Protein AF-A0A3A9ZZA0-F1 (afdb_monomer_lite)

pLDDT: mean 75.26, std 21.59, range [31.53, 96.25]

Secondary structure (DSSP, 8-state):
-HHHHHHHHS-PPP--------TT--TT-PPPPPSS-----HHHHHHHHHHHHHHHHHHHHHHTPPPPP--SSHHHHHHHHHHHHHHHHHHHHHH-TTHHHHHHHHHHHHHHHHHHHH-PPPPPPEEEE-TTS-EEEE-TT--EEE-TTT--EEEHHHHHHSPBPPSS----

Structure (mmCIF, N/CA/C/O backbone):
data_AF-A0A3A9ZZA0-F1
#
_entry.id   AF-A0A3A9ZZA0-F1
#
loop_
_atom_site.group_PDB
_atom_site.id
_atom_site.type_symbol
_atom_site.label_atom_id
_atom_site.label_alt_id
_atom_site.label_comp_id
_atom_site.label_asym_id
_atom_site.label_entity_id
_atom_site.label_seq_id
_atom_site.pdbx_PDB_ins_code
_atom_site.Cartn_x
_atom_site.Cartn_y
_atom_site.Cartn_z
_atom_site.occupancy
_atom_site.B_iso_or_equiv
_atom_site.auth_seq_id
_atom_site.auth_comp_id
_atom_site.auth_asym_id
_atom_site.auth_atom_id
_atom_site.pdbx_PDB_model_num
ATOM 1 N N . ARG A 1 1 ? 13.883 36.584 5.770 1.00 49.59 1 ARG A N 1
ATOM 2 C CA . ARG A 1 1 ? 14.707 37.082 6.905 1.00 49.59 1 ARG A CA 1
ATOM 3 C C . ARG A 1 1 ? 14.112 36.739 8.277 1.00 49.59 1 ARG A C 1
ATOM 5 O O . ARG A 1 1 ? 14.892 36.443 9.162 1.00 49.59 1 ARG A O 1
ATOM 12 N N . LEU A 1 2 ? 12.782 36.680 8.424 1.00 44.81 2 LEU A N 1
ATOM 13 C CA . LEU A 1 2 ? 12.081 36.343 9.678 1.00 44.81 2 LEU A CA 1
ATOM 14 C C . LEU A 1 2 ? 12.243 34.870 10.126 1.00 44.81 2 LEU A C 1
ATOM 16 O O . LEU A 1 2 ? 12.405 34.597 11.306 1.00 44.81 2 LEU A O 1
ATOM 20 N N . TYR A 1 3 ? 12.309 33.928 9.177 1.00 43.41 3 TYR A N 1
ATOM 21 C CA . TYR A 1 3 ? 12.485 32.497 9.478 1.00 43.41 3 TYR A CA 1
ATOM 22 C C . TYR A 1 3 ? 13.845 32.131 10.098 1.00 43.41 3 TYR A C 1
ATOM 24 O O . TYR A 1 3 ? 13.916 31.197 10.882 1.00 43.41 3 TYR A O 1
ATOM 32 N N . ARG A 1 4 ? 14.906 32.898 9.810 1.00 44.16 4 ARG A N 1
ATOM 33 C CA . ARG A 1 4 ? 16.262 32.626 10.323 1.00 44.16 4 ARG A CA 1
ATOM 34 C C . ARG A 1 4 ? 16.431 33.021 11.794 1.00 44.16 4 ARG A C 1
ATOM 36 O O . ARG A 1 4 ? 17.231 32.432 12.495 1.00 44.16 4 ARG A O 1
ATOM 43 N N . GLN A 1 5 ? 15.659 34.005 12.262 1.00 44.06 5 GLN A N 1
ATOM 44 C CA . GLN A 1 5 ? 15.693 34.448 13.662 1.00 44.06 5 GLN A CA 1
ATOM 45 C C . GLN A 1 5 ? 14.930 33.496 14.598 1.00 44.06 5 GLN A C 1
ATOM 47 O O . GLN A 1 5 ? 15.232 33.425 15.785 1.00 44.06 5 GLN A O 1
ATOM 52 N N . LEU A 1 6 ? 13.963 32.739 14.070 1.00 45.84 6 LEU A N 1
ATOM 53 C CA . LEU A 1 6 ? 13.230 31.731 14.841 1.00 45.84 6 LEU A CA 1
ATOM 54 C C . LEU A 1 6 ? 14.051 30.454 15.068 1.00 45.84 6 LEU A C 1
ATOM 56 O O . LEU A 1 6 ? 13.869 29.796 16.088 1.00 45.84 6 LEU A O 1
ATOM 60 N N . GLU A 1 7 ? 14.977 30.142 14.161 1.00 49.53 7 GLU A N 1
ATOM 61 C CA . GLU A 1 7 ? 15.884 28.991 14.262 1.00 49.53 7 GLU A CA 1
ATOM 62 C C . GLU A 1 7 ? 16.841 29.115 15.458 1.00 49.53 7 GLU A C 1
ATOM 64 O O . GLU A 1 7 ? 16.973 28.175 16.238 1.00 49.53 7 GLU A O 1
ATOM 69 N N . ASP A 1 8 ? 17.399 30.308 15.683 1.00 46.72 8 ASP A N 1
ATOM 70 C CA . ASP A 1 8 ? 18.298 30.572 16.816 1.00 46.72 8 ASP A CA 1
ATOM 71 C C . ASP A 1 8 ? 17.571 30.582 18.174 1.00 46.72 8 ASP A C 1
ATOM 73 O O . ASP A 1 8 ? 18.189 30.368 19.215 1.00 46.72 8 ASP A O 1
ATOM 77 N N . THR A 1 9 ? 16.250 30.801 18.184 1.00 50.16 9 THR A N 1
ATOM 78 C CA . THR A 1 9 ? 15.460 30.858 19.430 1.00 50.16 9 THR A CA 1
ATOM 79 C C . THR A 1 9 ? 14.931 29.480 19.851 1.00 50.16 9 THR A C 1
ATOM 81 O O . THR A 1 9 ? 14.582 29.277 21.012 1.00 50.16 9 THR A O 1
ATOM 84 N N . LEU A 1 10 ? 14.864 28.521 18.920 1.00 43.41 10 LEU A N 1
ATOM 85 C CA . LEU A 1 10 ? 14.259 27.200 19.128 1.00 43.41 10 LEU A CA 1
ATOM 86 C C . LEU A 1 10 ? 15.272 26.050 19.163 1.00 43.41 10 LEU A C 1
ATOM 88 O O . LEU A 1 10 ? 14.858 24.890 19.181 1.00 43.41 10 LEU A O 1
ATOM 92 N N . ALA A 1 11 ? 16.576 26.337 19.206 1.00 36.94 11 ALA A N 1
ATOM 93 C CA . ALA A 1 11 ? 17.583 25.304 19.407 1.00 36.94 11 ALA A CA 1
ATOM 94 C C . ALA A 1 11 ? 17.345 24.596 20.763 1.00 36.94 11 ALA A C 1
ATOM 96 O O . ALA A 1 11 ? 17.445 25.236 21.815 1.00 36.94 11 ALA A O 1
ATOM 97 N N . PRO A 1 12 ? 17.024 23.288 20.782 1.00 46.03 12 PRO A N 1
ATOM 98 C CA . PRO A 1 12 ? 16.936 22.534 22.023 1.00 46.03 12 PRO A CA 1
ATOM 99 C C . PRO A 1 12 ? 18.325 22.487 22.660 1.00 46.03 12 PRO A C 1
ATOM 101 O O . PRO A 1 12 ? 19.312 22.201 21.980 1.00 46.03 12 PRO A O 1
ATOM 104 N N . ALA A 1 13 ? 18.405 22.758 23.963 1.00 39.91 13 ALA A N 1
ATOM 105 C CA . ALA A 1 13 ? 19.649 22.619 24.708 1.00 39.91 13 ALA A CA 1
ATOM 106 C C . ALA A 1 13 ? 20.238 21.200 24.524 1.00 39.91 13 ALA A C 1
ATOM 108 O O . ALA A 1 13 ? 19.477 20.227 24.456 1.00 39.91 13 ALA A O 1
ATOM 109 N N . PRO A 1 14 ? 21.574 21.062 24.441 1.00 36.38 14 PRO A N 1
ATOM 110 C CA . PRO A 1 14 ? 22.208 19.771 24.243 1.00 36.38 14 PRO A CA 1
ATOM 111 C C . PRO A 1 14 ? 21.870 18.810 25.385 1.00 36.38 14 PRO A C 1
ATOM 113 O O . PRO A 1 14 ? 21.828 19.187 26.556 1.00 36.38 14 PRO A O 1
ATOM 116 N N . ALA A 1 15 ? 21.623 17.558 25.002 1.00 47.66 15 ALA A N 1
ATOM 117 C CA . ALA A 1 15 ? 21.234 16.456 25.864 1.00 47.66 15 ALA A CA 1
ATOM 118 C C . ALA A 1 15 ? 22.162 16.320 27.082 1.00 47.66 15 ALA A C 1
ATOM 120 O O . ALA A 1 15 ? 23.333 15.966 26.961 1.00 47.66 15 ALA A O 1
ATOM 121 N N . GLY A 1 16 ? 21.596 16.570 28.261 1.00 32.81 16 GLY A N 1
ATOM 122 C CA . GLY A 1 16 ? 22.292 16.510 29.537 1.00 32.81 16 GLY A CA 1
ATOM 123 C C . GLY A 1 16 ? 21.353 16.104 30.664 1.00 32.81 16 GLY A C 1
ATOM 124 O O . GLY A 1 16 ? 21.077 16.895 31.554 1.00 32.81 16 GLY A O 1
ATOM 125 N N . GLY A 1 17 ? 20.901 14.849 30.630 1.00 33.56 17 GLY A N 1
ATOM 126 C CA . GLY A 1 17 ? 20.524 14.127 31.839 1.00 33.56 17 GLY A CA 1
ATOM 127 C C . GLY A 1 17 ? 19.042 14.115 32.249 1.00 33.56 17 GLY A C 1
ATOM 128 O O . GLY A 1 17 ? 18.351 15.122 32.247 1.00 33.56 17 GLY A O 1
ATOM 129 N N . TRP A 1 18 ? 18.652 12.904 32.664 1.00 31.53 18 TRP A N 1
ATOM 130 C CA . TRP A 1 18 ? 17.637 12.503 33.649 1.00 31.53 18 TRP A CA 1
ATOM 131 C C . TRP A 1 18 ? 16.178 12.994 33.505 1.00 31.53 18 TRP A C 1
ATOM 133 O O . TRP A 1 18 ? 15.847 14.165 33.622 1.00 31.53 18 TRP A O 1
ATOM 143 N N . TYR A 1 19 ? 15.298 12.001 33.299 1.00 36.88 19 TYR A N 1
ATOM 144 C CA . TYR A 1 19 ? 13.841 11.979 33.486 1.00 36.88 19 TYR A CA 1
ATOM 145 C C . TYR A 1 19 ? 13.175 13.286 33.943 1.00 36.88 19 TYR A C 1
ATOM 147 O O . TYR A 1 19 ? 13.102 13.577 35.135 1.00 36.88 19 TYR A O 1
ATOM 155 N N . VAL A 1 20 ? 12.504 13.963 33.010 1.00 38.06 20 VAL A N 1
ATOM 156 C CA . VAL A 1 20 ? 11.354 14.808 33.352 1.00 38.06 20 VAL A CA 1
ATOM 157 C C . VAL A 1 20 ? 10.097 13.956 33.198 1.00 38.06 20 VAL A C 1
ATOM 159 O O . VAL A 1 20 ? 9.391 14.007 32.191 1.00 38.06 20 VAL A O 1
ATOM 162 N N . SER A 1 21 ? 9.827 13.124 34.203 1.00 37.72 21 SER A N 1
ATOM 163 C CA . SER A 1 21 ? 8.487 12.573 34.398 1.00 37.72 21 SER A CA 1
ATOM 164 C C . SER A 1 21 ? 7.589 13.706 34.882 1.00 37.72 21 SER A C 1
ATOM 166 O O . SER A 1 21 ? 7.597 14.058 36.060 1.00 37.72 21 SER A O 1
ATOM 168 N N . SER A 1 22 ? 6.808 14.292 33.973 1.00 34.44 22 SER A N 1
ATOM 169 C CA . SER A 1 22 ? 5.656 15.101 34.369 1.00 34.44 22 SER A CA 1
ATOM 170 C C . SER A 1 22 ? 4.663 14.185 35.079 1.00 34.44 22 SER A C 1
ATOM 172 O O . SER A 1 22 ? 4.005 13.352 34.456 1.00 34.44 22 SER A O 1
ATOM 174 N N . LEU A 1 23 ? 4.585 14.314 36.402 1.00 41.34 23 LEU A N 1
ATOM 175 C CA . LEU A 1 23 ? 3.753 13.476 37.262 1.00 41.34 23 LEU A CA 1
ATOM 176 C C . LEU A 1 23 ? 2.245 13.670 37.034 1.00 41.34 23 LEU A C 1
ATOM 178 O O . LEU A 1 23 ? 1.475 12.890 37.582 1.00 41.34 23 LEU A O 1
ATOM 182 N N . HIS A 1 24 ? 1.795 14.655 36.246 1.00 38.91 24 HIS A N 1
ATOM 183 C CA . HIS A 1 24 ? 0.366 14.985 36.068 1.00 38.91 24 HIS A CA 1
ATOM 184 C C . HIS A 1 24 ? -0.060 15.172 34.591 1.00 38.91 24 HIS A C 1
ATOM 186 O O . HIS A 1 24 ? -0.998 15.909 34.289 1.00 38.91 24 HIS A O 1
ATOM 192 N N . GLY A 1 25 ? 0.603 14.504 33.641 1.00 35.72 25 GLY A N 1
ATOM 193 C CA . GLY A 1 25 ? 0.199 14.501 32.229 1.00 35.72 25 GLY A CA 1
ATOM 194 C C . GLY A 1 25 ? -0.741 13.341 31.888 1.00 35.72 25 GLY A C 1
ATOM 195 O O . GLY A 1 25 ? -0.409 12.183 32.124 1.00 35.72 25 GLY A O 1
ATOM 196 N N . THR A 1 26 ? -1.898 13.624 31.286 1.00 41.81 26 THR A N 1
ATOM 197 C CA . THR A 1 26 ? -2.754 12.596 30.676 1.00 41.81 26 THR A CA 1
ATOM 198 C C . THR A 1 26 ? -1.953 11.761 29.670 1.00 41.81 26 THR A C 1
ATOM 200 O O . THR A 1 26 ? -1.278 12.295 28.786 1.00 41.81 26 THR A O 1
ATOM 203 N N . THR A 1 27 ? -2.041 10.434 29.778 1.00 43.84 27 THR A N 1
ATOM 204 C CA . THR A 1 27 ? -1.473 9.445 28.847 1.00 43.84 27 THR A CA 1
ATOM 205 C C . THR A 1 27 ? -2.175 9.550 27.487 1.00 43.84 27 THR A C 1
ATOM 207 O O . THR A 1 27 ? -3.042 8.759 27.130 1.00 43.84 27 THR A O 1
ATOM 210 N N . GLY A 1 28 ? -1.862 10.592 26.722 1.00 42.31 28 GLY A N 1
ATOM 211 C CA . GLY A 1 28 ? -2.535 10.870 25.453 1.00 42.31 28 GLY A CA 1
ATOM 212 C C . GLY A 1 28 ? -1.819 11.875 24.564 1.00 42.31 28 GLY A C 1
ATOM 213 O O . GLY A 1 28 ? -1.850 11.720 23.341 1.00 42.31 28 GLY A O 1
ATOM 214 N N . SER A 1 29 ? -1.116 12.840 25.148 1.00 43.00 29 SER A N 1
ATOM 215 C CA . SER A 1 29 ? -0.346 13.812 24.377 1.00 43.00 29 SER A CA 1
ATOM 216 C C . SER A 1 29 ? 1.114 13.390 24.338 1.00 43.00 29 SER A C 1
ATOM 218 O O . SER A 1 29 ? 1.919 13.794 25.171 1.00 43.00 29 SER A O 1
ATOM 220 N N . ARG A 1 30 ? 1.466 12.558 23.347 1.00 50.44 30 ARG A N 1
ATOM 221 C CA . ARG A 1 30 ? 2.853 12.561 22.862 1.00 50.44 30 ARG A CA 1
ATOM 222 C C . ARG A 1 30 ? 3.180 14.007 22.460 1.00 50.44 30 ARG A C 1
ATOM 224 O O . ARG A 1 30 ? 2.305 14.646 21.867 1.00 50.44 30 ARG A O 1
ATOM 231 N N . PRO A 1 31 ? 4.375 14.527 22.783 1.00 45.66 31 PRO A N 1
ATOM 232 C CA . PRO A 1 31 ? 4.778 15.851 22.328 1.00 45.66 31 PRO A CA 1
ATOM 233 C C . PRO A 1 31 ? 4.620 15.933 20.800 1.00 45.66 31 PRO A C 1
ATOM 235 O O . PRO A 1 31 ? 4.775 14.904 20.130 1.00 45.66 31 PRO A O 1
ATOM 238 N N . PRO A 1 32 ? 4.253 17.106 20.248 1.00 46.66 32 PRO A N 1
ATOM 239 C CA . PRO A 1 32 ? 4.101 17.272 18.810 1.00 46.66 32 PRO A CA 1
ATOM 240 C C . PRO A 1 32 ? 5.397 16.818 18.144 1.00 46.66 32 PRO A C 1
ATOM 242 O O . PRO A 1 32 ? 6.468 17.344 18.445 1.00 46.66 32 PRO A O 1
ATOM 245 N N . ALA A 1 33 ? 5.300 15.791 17.296 1.00 49.19 33 ALA A N 1
ATOM 246 C CA . ALA A 1 33 ? 6.412 15.404 16.446 1.00 49.19 33 ALA A CA 1
ATOM 247 C C . ALA A 1 33 ? 6.852 16.665 15.697 1.00 49.19 33 ALA A C 1
ATOM 249 O O . ALA A 1 33 ? 6.005 17.387 15.163 1.00 49.19 33 ALA A O 1
ATOM 250 N N . SER A 1 34 ? 8.145 16.975 15.740 1.00 41.44 34 SER A N 1
ATOM 251 C CA . SER A 1 34 ? 8.698 18.141 15.064 1.00 41.44 34 SER A CA 1
ATOM 252 C C . SER A 1 34 ? 8.216 18.163 13.612 1.00 41.44 34 SER A C 1
ATOM 254 O O . SER A 1 34 ? 8.430 17.211 12.866 1.00 41.44 34 SER A O 1
ATOM 256 N N . LEU A 1 35 ? 7.542 19.251 13.229 1.00 42.94 35 LEU A N 1
ATOM 257 C CA . LEU A 1 35 ? 6.992 19.494 11.889 1.00 42.94 35 LEU A CA 1
ATOM 258 C C . LEU A 1 35 ? 8.074 19.727 10.824 1.00 42.94 35 LEU A C 1
ATOM 260 O O . LEU A 1 35 ? 7.757 19.946 9.655 1.00 42.94 35 LEU A O 1
ATOM 264 N N . THR A 1 36 ? 9.353 19.639 11.191 1.00 40.66 36 THR A N 1
ATOM 265 C CA . THR A 1 36 ? 10.418 19.283 10.258 1.00 40.66 36 THR A CA 1
ATOM 266 C C . THR A 1 36 ? 10.147 17.862 9.796 1.00 40.66 36 THR A C 1
ATOM 268 O O . THR A 1 36 ? 10.626 16.902 10.387 1.00 40.66 36 THR A O 1
ATOM 271 N N . ARG A 1 37 ? 9.281 17.781 8.775 1.00 40.72 37 ARG A N 1
ATOM 272 C CA . ARG A 1 37 ? 9.279 16.796 7.702 1.00 40.72 37 ARG A CA 1
ATOM 273 C C . ARG A 1 37 ? 9.751 15.459 8.230 1.00 40.72 37 ARG A C 1
ATOM 275 O O . ARG A 1 37 ? 10.950 15.233 8.202 1.00 40.72 37 ARG A O 1
ATOM 282 N N . ALA A 1 38 ? 8.817 14.646 8.734 1.00 42.47 38 ALA A N 1
ATOM 283 C CA . ALA A 1 38 ? 9.068 13.253 9.056 1.00 42.47 38 ALA A CA 1
ATOM 284 C C . ALA A 1 38 ? 10.048 12.715 8.016 1.00 42.47 38 ALA A C 1
ATOM 286 O O . ALA A 1 38 ? 9.683 12.519 6.851 1.00 42.47 38 ALA A O 1
ATOM 287 N N . ASP A 1 39 ? 11.313 12.604 8.417 1.00 44.03 39 ASP A N 1
ATOM 288 C CA . ASP A 1 39 ? 12.287 11.870 7.660 1.00 44.03 39 ASP A CA 1
ATOM 289 C C . ASP A 1 39 ? 11.685 10.482 7.689 1.00 44.03 39 ASP A C 1
ATOM 291 O O . ASP A 1 39 ? 11.728 9.774 8.697 1.00 44.03 39 ASP A O 1
ATOM 295 N N . LEU A 1 40 ? 10.993 10.133 6.601 1.00 50.62 40 LEU A N 1
ATOM 296 C CA . LEU A 1 40 ? 10.903 8.758 6.177 1.00 50.62 40 LEU A CA 1
ATOM 297 C C . LEU A 1 40 ? 12.365 8.337 6.227 1.00 50.62 40 LEU A C 1
ATOM 299 O O . LEU A 1 40 ? 13.148 8.778 5.382 1.00 50.62 40 LEU A O 1
ATOM 303 N N . THR A 1 41 ? 12.748 7.651 7.302 1.00 55.53 41 THR A N 1
ATOM 304 C CA . THR A 1 41 ? 14.121 7.215 7.515 1.00 55.53 41 THR A CA 1
ATOM 305 C C . THR A 1 41 ? 14.572 6.556 6.220 1.00 55.53 41 THR A C 1
ATOM 307 O O . THR A 1 41 ? 13.755 5.914 5.554 1.00 55.53 41 THR A O 1
ATOM 310 N N . ASP A 1 42 ? 15.830 6.717 5.817 1.00 61.88 42 ASP A N 1
ATOM 311 C CA . ASP A 1 42 ? 16.316 6.173 4.538 1.00 61.88 42 ASP A CA 1
ATOM 312 C C . ASP A 1 42 ? 15.949 4.687 4.351 1.00 61.88 42 ASP A C 1
ATOM 314 O O . ASP A 1 42 ? 15.675 4.234 3.239 1.00 61.88 42 ASP A O 1
ATOM 318 N N . GLY A 1 43 ? 15.812 3.937 5.452 1.00 62.41 43 GLY A N 1
ATOM 319 C CA . GLY A 1 43 ? 15.279 2.571 5.470 1.00 62.41 43 GLY A CA 1
ATOM 320 C C . GLY A 1 43 ? 13.821 2.425 5.000 1.00 62.41 43 GLY A C 1
ATOM 321 O O . GLY A 1 43 ? 13.501 1.496 4.262 1.00 62.41 43 GLY A O 1
ATOM 322 N N . LEU A 1 44 ? 12.919 3.335 5.375 1.00 66.25 44 LEU A N 1
ATOM 323 C CA . LEU A 1 44 ? 11.525 3.308 4.924 1.00 66.25 44 LEU A CA 1
ATOM 324 C C . LEU A 1 44 ? 11.408 3.713 3.447 1.00 66.25 44 LEU A C 1
ATOM 326 O O . LEU A 1 44 ? 10.646 3.088 2.710 1.00 66.25 44 LEU A O 1
ATOM 330 N N . ARG A 1 45 ? 12.184 4.708 2.986 1.00 70.81 45 ARG A N 1
ATOM 331 C CA . ARG A 1 45 ? 12.204 5.107 1.562 1.00 70.81 45 ARG A CA 1
ATOM 332 C C . ARG A 1 45 ? 12.774 4.009 0.673 1.00 70.81 45 ARG A C 1
ATOM 334 O O . ARG A 1 45 ? 12.144 3.638 -0.316 1.00 70.81 45 ARG A O 1
ATOM 341 N N . SER A 1 46 ? 13.920 3.446 1.052 1.00 72.75 46 SER A N 1
ATOM 342 C CA . SER A 1 46 ? 14.536 2.331 0.324 1.00 72.75 46 SER A CA 1
ATOM 343 C C . SER A 1 46 ? 13.626 1.100 0.293 1.00 72.75 46 SER A C 1
ATOM 345 O O . SER A 1 46 ? 13.491 0.476 -0.759 1.00 72.75 46 SER A O 1
ATOM 347 N N . GLY A 1 47 ? 12.911 0.808 1.385 1.00 84.44 47 GLY A N 1
ATOM 348 C CA . GLY A 1 47 ? 11.912 -0.261 1.441 1.00 84.44 47 GLY A CA 1
ATOM 349 C C . GLY A 1 47 ? 10.717 -0.045 0.503 1.00 84.44 47 GLY A C 1
ATOM 350 O O . GLY A 1 47 ? 10.306 -0.978 -0.189 1.00 84.44 47 GLY A O 1
ATOM 351 N N . VAL A 1 48 ? 10.180 1.179 0.428 1.00 87.19 48 VAL A N 1
ATOM 352 C CA . VAL A 1 48 ? 9.075 1.521 -0.490 1.00 87.19 48 VAL A CA 1
ATOM 353 C C . VAL A 1 48 ? 9.514 1.368 -1.942 1.00 87.19 48 VAL A C 1
ATOM 355 O O . VAL A 1 48 ? 8.836 0.692 -2.717 1.00 87.19 48 VAL A O 1
ATOM 358 N N . THR A 1 49 ? 10.660 1.944 -2.310 1.00 89.88 49 THR A N 1
ATOM 359 C CA . THR A 1 49 ? 11.191 1.843 -3.674 1.00 89.88 49 THR A CA 1
ATOM 360 C C . THR A 1 49 ? 11.461 0.390 -4.051 1.00 89.88 49 THR A C 1
ATOM 362 O O . THR A 1 49 ? 11.052 -0.036 -5.129 1.00 89.88 49 THR A O 1
ATOM 365 N N . ALA A 1 50 ? 12.079 -0.399 -3.167 1.00 90.31 50 ALA A N 1
ATOM 366 C CA . ALA A 1 50 ? 12.357 -1.813 -3.419 1.00 90.31 50 ALA A CA 1
ATOM 367 C C . ALA A 1 50 ? 11.077 -2.627 -3.656 1.00 90.31 50 ALA A C 1
ATOM 369 O O . ALA A 1 50 ? 11.009 -3.416 -4.598 1.00 90.31 50 ALA A O 1
ATOM 370 N N . ALA A 1 51 ? 10.038 -2.406 -2.851 1.00 91.81 51 ALA A N 1
ATOM 371 C CA . ALA A 1 51 ? 8.776 -3.115 -3.009 1.00 91.81 51 ALA A CA 1
ATOM 372 C C . ALA A 1 51 ? 8.035 -2.724 -4.302 1.00 91.81 51 ALA A C 1
ATOM 374 O O . ALA A 1 51 ? 7.491 -3.596 -4.981 1.00 91.81 51 ALA A O 1
ATOM 375 N N . LEU A 1 52 ? 8.062 -1.444 -4.692 1.00 93.19 52 LEU A N 1
ATOM 376 C CA . LEU A 1 52 ? 7.504 -0.997 -5.974 1.00 93.19 52 LEU A CA 1
ATOM 377 C C . LEU A 1 52 ? 8.280 -1.569 -7.167 1.00 93.19 52 LEU A C 1
ATOM 379 O O . LEU A 1 52 ? 7.661 -2.033 -8.119 1.00 93.19 52 LEU A O 1
ATOM 383 N N . VAL A 1 53 ? 9.617 -1.590 -7.105 1.00 94.19 53 VAL A N 1
ATOM 384 C CA . VAL A 1 53 ? 10.473 -2.234 -8.119 1.00 94.19 53 VAL A CA 1
ATOM 385 C C . VAL A 1 53 ? 10.109 -3.711 -8.256 1.00 94.19 53 VAL A C 1
ATOM 387 O O . VAL A 1 53 ? 9.975 -4.194 -9.375 1.00 94.19 53 VAL A O 1
ATOM 390 N N . SER A 1 54 ? 9.921 -4.412 -7.134 1.00 94.81 54 SER A N 1
ATOM 391 C CA . SER A 1 54 ? 9.527 -5.823 -7.133 1.00 94.81 54 SER A CA 1
ATOM 392 C C . SER A 1 54 ? 8.192 -6.037 -7.842 1.00 94.81 54 SER A C 1
ATOM 394 O O . SER A 1 54 ? 8.107 -6.920 -8.684 1.00 94.81 54 SER A O 1
ATOM 396 N N . CYS A 1 55 ? 7.177 -5.213 -7.554 1.00 94.88 55 CYS A N 1
ATOM 397 C CA . CYS A 1 55 ? 5.870 -5.316 -8.214 1.00 94.88 55 CYS A CA 1
ATOM 398 C C . CYS A 1 55 ? 5.963 -5.021 -9.718 1.00 94.88 55 CYS A C 1
ATOM 400 O O . CYS A 1 55 ? 5.346 -5.704 -10.523 1.00 94.88 55 CYS A O 1
ATOM 402 N N . VAL A 1 56 ? 6.740 -4.003 -10.107 1.00 95.88 56 VAL A N 1
ATOM 403 C CA . VAL A 1 56 ? 6.931 -3.652 -11.522 1.00 95.88 56 VAL A CA 1
ATOM 404 C C . VAL A 1 56 ? 7.633 -4.770 -12.281 1.00 95.88 56 VAL A C 1
ATOM 406 O O . VAL A 1 56 ? 7.247 -5.052 -13.409 1.00 95.88 56 VAL A O 1
ATOM 409 N N . ARG A 1 57 ? 8.647 -5.401 -11.680 1.00 95.44 57 ARG A N 1
ATOM 410 C CA . ARG A 1 57 ? 9.340 -6.538 -12.295 1.00 95.44 57 ARG A CA 1
ATOM 411 C C . ARG A 1 57 ? 8.412 -7.724 -12.475 1.00 95.44 57 ARG A C 1
ATOM 413 O O . ARG A 1 57 ? 8.270 -8.183 -13.593 1.00 95.44 57 ARG A O 1
ATOM 420 N N . ASP A 1 58 ? 7.712 -8.109 -11.415 1.00 95.44 58 ASP A N 1
ATOM 421 C CA . ASP A 1 58 ? 6.739 -9.204 -11.425 1.00 95.44 58 ASP A CA 1
ATOM 422 C C . ASP A 1 58 ? 5.700 -9.040 -12.550 1.00 95.44 58 ASP A C 1
ATOM 424 O O . ASP A 1 58 ? 5.564 -9.895 -13.423 1.00 95.44 58 ASP A O 1
ATOM 428 N N . TRP A 1 59 ? 5.059 -7.870 -12.626 1.00 95.56 59 TRP A N 1
ATOM 429 C CA . TRP A 1 59 ? 4.056 -7.589 -13.657 1.00 95.56 59 TRP A CA 1
ATOM 430 C C . TRP A 1 59 ? 4.645 -7.527 -15.066 1.00 95.56 59 TRP A C 1
ATOM 432 O O . TRP A 1 59 ? 3.994 -7.920 -16.033 1.00 95.56 59 TRP A O 1
ATOM 442 N N . ALA A 1 60 ? 5.855 -6.991 -15.205 1.00 95.25 60 ALA A N 1
ATOM 443 C CA . ALA A 1 60 ? 6.520 -6.891 -16.493 1.00 95.25 60 ALA A CA 1
ATOM 444 C C . ALA A 1 60 ? 6.964 -8.263 -17.010 1.00 95.25 60 ALA A C 1
ATOM 446 O O . ALA A 1 60 ? 6.701 -8.575 -18.169 1.00 95.25 60 ALA A O 1
ATOM 447 N N . ASP A 1 61 ? 7.540 -9.094 -16.145 1.00 94.62 61 ASP A N 1
ATOM 448 C CA . ASP A 1 61 ? 7.998 -10.443 -16.472 1.00 94.62 61 ASP A CA 1
ATOM 449 C C . ASP A 1 61 ? 6.806 -11.341 -16.836 1.00 94.62 61 ASP A C 1
ATOM 451 O O . ASP A 1 61 ? 6.832 -12.025 -17.859 1.00 94.62 61 ASP A O 1
ATOM 455 N N . ALA A 1 62 ? 5.714 -11.272 -16.067 1.00 94.44 62 ALA A N 1
ATOM 456 C CA . ALA A 1 62 ? 4.490 -12.023 -16.344 1.00 94.44 62 ALA A CA 1
ATOM 457 C C . ALA A 1 62 ? 3.770 -11.565 -17.629 1.00 94.44 62 ALA A C 1
ATOM 459 O O . ALA A 1 62 ? 3.145 -12.373 -18.313 1.00 94.44 62 ALA A O 1
ATOM 460 N N . GLY A 1 63 ? 3.837 -10.272 -17.963 1.00 92.12 63 GLY A N 1
ATOM 461 C CA . GLY A 1 63 ? 3.177 -9.693 -19.140 1.00 92.12 63 GLY A CA 1
ATOM 462 C C . GLY A 1 63 ? 4.041 -9.586 -20.392 1.00 92.12 63 GLY A C 1
ATOM 463 O O . GLY A 1 63 ? 3.543 -9.143 -21.429 1.00 92.12 63 GLY A O 1
ATOM 464 N N . GLY A 1 64 ? 5.329 -9.933 -20.309 1.00 92.94 64 GLY A N 1
ATOM 465 C CA . GLY A 1 64 ? 6.305 -9.656 -21.367 1.00 92.94 64 GLY A CA 1
ATOM 466 C C . GLY A 1 64 ? 6.420 -8.160 -21.686 1.00 92.94 64 GLY A C 1
ATOM 467 O O . GLY A 1 64 ? 6.610 -7.778 -22.841 1.00 92.94 64 GLY A O 1
ATOM 468 N N . HIS A 1 65 ? 6.220 -7.296 -20.691 1.00 91.56 65 HIS A N 1
ATOM 469 C CA . HIS A 1 65 ? 6.300 -5.849 -20.848 1.00 91.56 65 HIS A CA 1
ATOM 470 C C . HIS A 1 65 ? 7.703 -5.337 -20.545 1.00 91.56 65 HIS A C 1
ATOM 472 O O . HIS A 1 65 ? 8.400 -5.848 -19.677 1.00 91.56 65 HIS A O 1
ATOM 478 N N . GLU A 1 66 ? 8.087 -4.253 -21.209 1.00 92.25 66 GLU A N 1
ATOM 479 C CA . GLU A 1 66 ? 9.315 -3.547 -20.868 1.00 92.25 66 GLU A CA 1
ATOM 480 C C . GLU A 1 66 ? 9.162 -2.789 -19.538 1.00 92.25 66 GLU A C 1
ATOM 482 O O . GLU A 1 66 ? 8.119 -2.178 -19.248 1.00 92.25 66 GLU A O 1
ATOM 487 N N . HIS A 1 67 ? 10.211 -2.834 -18.716 1.00 89.62 67 HIS A N 1
ATOM 488 C CA . HIS A 1 67 ? 10.283 -2.050 -17.489 1.00 89.62 67 HIS A CA 1
ATOM 489 C C . HIS A 1 67 ? 10.422 -0.554 -17.813 1.00 89.62 67 HIS A C 1
ATOM 491 O O . HIS A 1 67 ? 11.034 -0.196 -18.816 1.00 89.62 67 HIS A O 1
ATOM 497 N N . PRO A 1 68 ? 9.906 0.345 -16.959 1.00 90.88 68 PRO A N 1
ATOM 498 C CA . PRO A 1 68 ? 10.197 1.761 -17.109 1.00 90.88 68 PRO A CA 1
ATOM 499 C C . PRO A 1 68 ? 11.680 2.035 -16.837 1.00 90.88 68 PRO A C 1
ATOM 501 O O . PRO A 1 68 ? 12.309 1.354 -16.022 1.00 90.88 68 PRO A O 1
ATOM 504 N N . ASP A 1 69 ? 12.201 3.102 -17.436 1.00 90.38 69 ASP A N 1
ATOM 505 C CA . ASP A 1 69 ? 13.492 3.650 -17.033 1.00 90.38 69 ASP A CA 1
ATOM 506 C C . ASP A 1 69 ? 13.475 4.015 -15.544 1.00 90.38 69 ASP A C 1
ATOM 508 O O . ASP A 1 69 ? 12.503 4.575 -15.024 1.00 90.38 69 ASP A O 1
ATOM 512 N N . TRP A 1 70 ? 14.565 3.699 -14.844 1.00 86.56 70 TRP A N 1
ATOM 513 C CA . TRP A 1 70 ? 14.713 3.945 -13.411 1.00 86.56 70 TRP A CA 1
ATOM 514 C C . TRP A 1 70 ? 15.464 5.267 -13.198 1.00 86.56 70 TRP A C 1
ATOM 516 O O . TRP A 1 70 ? 16.696 5.268 -13.227 1.00 86.56 70 TRP A O 1
ATOM 526 N N . PRO A 1 71 ? 14.777 6.406 -12.986 1.00 87.19 71 PRO A N 1
ATOM 527 C CA . PRO A 1 71 ? 15.468 7.665 -12.738 1.00 87.19 71 PRO A CA 1
ATOM 528 C C . PRO A 1 71 ? 16.261 7.595 -11.424 1.00 87.19 71 PRO A C 1
ATOM 530 O O . PRO A 1 71 ? 15.876 6.897 -10.484 1.00 87.19 71 PRO A O 1
ATOM 533 N N . ALA A 1 72 ? 17.367 8.342 -11.358 1.00 82.88 72 ALA A N 1
ATOM 534 C CA . ALA A 1 72 ? 18.281 8.326 -10.214 1.00 82.88 72 ALA A CA 1
ATOM 535 C C . ALA A 1 72 ? 17.712 9.004 -8.952 1.00 82.88 72 ALA A C 1
ATOM 537 O O . ALA A 1 72 ? 18.130 8.676 -7.848 1.00 82.88 72 ALA A O 1
ATOM 538 N N . GLY A 1 73 ? 16.772 9.945 -9.099 1.00 84.19 73 GLY A N 1
ATOM 539 C CA . GLY A 1 73 ? 16.140 10.619 -7.963 1.00 84.19 73 GLY A CA 1
ATOM 540 C C . GLY A 1 73 ? 15.020 9.783 -7.347 1.00 84.19 73 GLY A C 1
ATOM 541 O O . GLY A 1 73 ? 14.104 9.381 -8.062 1.00 84.19 73 GLY A O 1
ATOM 542 N N . ASP A 1 74 ? 15.045 9.579 -6.028 1.00 82.75 74 ASP A N 1
ATOM 543 C CA . ASP A 1 74 ? 14.082 8.723 -5.314 1.00 82.75 74 ASP A CA 1
ATOM 544 C C . ASP A 1 74 ? 12.621 9.136 -5.527 1.00 82.75 74 ASP A C 1
ATOM 546 O O . ASP A 1 74 ? 11.783 8.303 -5.877 1.00 82.75 74 ASP A O 1
ATOM 550 N N . ASP A 1 75 ? 12.309 10.428 -5.403 1.00 84.06 75 ASP A N 1
ATOM 551 C CA . ASP A 1 75 ? 10.945 10.937 -5.599 1.00 84.06 75 ASP A CA 1
ATOM 552 C C . ASP A 1 75 ? 10.461 10.719 -7.043 1.00 84.06 75 ASP A C 1
ATOM 554 O O . ASP A 1 75 ? 9.322 10.301 -7.297 1.00 84.06 75 ASP A O 1
ATOM 558 N N . GLN A 1 76 ? 11.349 10.960 -8.011 1.00 85.88 76 GLN A N 1
ATOM 559 C CA . GLN A 1 76 ? 11.065 10.754 -9.429 1.00 85.88 76 GLN A CA 1
ATOM 560 C C . GLN A 1 76 ? 10.901 9.265 -9.744 1.00 85.88 76 GLN A C 1
ATOM 562 O O . GLN A 1 76 ? 10.038 8.889 -10.542 1.00 85.88 76 GLN A O 1
ATOM 567 N N . ARG A 1 77 ? 11.682 8.408 -9.082 1.00 90.69 77 ARG A N 1
ATOM 568 C CA . ARG A 1 77 ? 11.626 6.955 -9.215 1.00 90.69 77 ARG A CA 1
ATOM 569 C C . ARG A 1 77 ? 10.310 6.417 -8.691 1.00 90.69 77 ARG A C 1
ATOM 571 O O . ARG A 1 77 ? 9.594 5.774 -9.449 1.00 90.69 77 ARG A O 1
ATOM 578 N N . VAL A 1 78 ? 9.928 6.754 -7.461 1.00 90.00 78 VAL A N 1
ATOM 579 C CA . VAL A 1 78 ? 8.631 6.357 -6.887 1.00 90.00 78 VAL A CA 1
ATOM 580 C C . VAL A 1 78 ? 7.477 6.818 -7.780 1.00 90.00 78 VAL A C 1
ATOM 582 O O . VAL A 1 78 ? 6.597 6.025 -8.109 1.00 90.00 78 VAL A O 1
ATOM 585 N N . THR A 1 79 ? 7.507 8.070 -8.246 1.00 91.44 79 THR A N 1
ATOM 586 C CA . THR A 1 79 ? 6.471 8.614 -9.139 1.00 91.44 79 THR A CA 1
ATOM 587 C C . THR A 1 79 ? 6.367 7.831 -10.450 1.00 91.44 79 THR A C 1
ATOM 589 O O . THR A 1 79 ? 5.262 7.509 -10.894 1.00 91.44 79 THR A O 1
ATOM 592 N N . THR A 1 80 ? 7.506 7.499 -11.060 1.00 94.19 80 THR A N 1
ATOM 593 C CA . THR A 1 80 ? 7.574 6.741 -12.319 1.00 94.19 80 THR A CA 1
ATOM 594 C C . THR A 1 80 ? 7.001 5.336 -12.148 1.00 94.19 80 THR A C 1
ATOM 596 O O . THR A 1 80 ? 6.182 4.904 -12.958 1.00 94.19 80 THR A O 1
ATOM 599 N N . LEU A 1 81 ? 7.335 4.658 -11.047 1.00 93.81 81 LEU A N 1
ATOM 600 C CA . LEU A 1 81 ? 6.840 3.312 -10.753 1.00 93.81 81 LEU A CA 1
ATOM 601 C C . LEU A 1 81 ? 5.350 3.281 -10.466 1.00 93.81 81 LEU A C 1
ATOM 603 O O . LEU A 1 81 ? 4.631 2.470 -11.045 1.00 93.81 81 LEU A O 1
ATOM 607 N N . CYS A 1 82 ? 4.861 4.205 -9.643 1.00 94.25 82 CYS A N 1
ATOM 608 C CA . CYS A 1 82 ? 3.433 4.334 -9.382 1.00 94.25 82 CYS A CA 1
ATOM 609 C C . CYS A 1 82 ? 2.645 4.606 -10.670 1.00 94.25 82 CYS A C 1
ATOM 611 O O . CYS A 1 82 ? 1.565 4.048 -10.860 1.00 94.25 82 CYS A O 1
ATOM 613 N N . ARG A 1 83 ? 3.177 5.441 -11.574 1.00 95.50 83 ARG A N 1
ATOM 614 C CA . ARG A 1 83 ? 2.540 5.725 -12.866 1.00 95.50 83 ARG A CA 1
ATOM 615 C C . ARG A 1 83 ? 2.497 4.487 -13.759 1.00 95.50 83 ARG A C 1
ATOM 617 O O . ARG A 1 83 ? 1.439 4.197 -14.310 1.00 95.50 83 ARG A O 1
ATOM 624 N N . TRP A 1 84 ? 3.606 3.758 -13.866 1.00 96.00 84 TRP A N 1
ATOM 625 C CA . TRP A 1 84 ? 3.677 2.530 -14.658 1.00 96.00 84 TRP A CA 1
ATOM 626 C C . TRP A 1 84 ? 2.698 1.470 -14.135 1.00 96.00 84 TRP A C 1
ATOM 628 O O . TRP A 1 84 ? 1.881 0.965 -14.903 1.00 96.00 84 TRP A O 1
ATOM 638 N N . LEU A 1 85 ? 2.689 1.217 -12.818 1.00 95.12 85 LEU A N 1
ATOM 639 C CA . LEU A 1 85 ? 1.753 0.278 -12.182 1.00 95.12 85 LEU A CA 1
ATOM 640 C C . LEU A 1 85 ? 0.303 0.699 -12.429 1.00 95.12 85 LEU A C 1
ATOM 642 O O . LEU A 1 85 ? -0.528 -0.108 -12.830 1.00 95.12 85 LEU A O 1
ATOM 646 N N . ARG A 1 86 ? -0.014 1.987 -12.268 1.00 95.75 86 ARG A N 1
ATOM 647 C CA . ARG A 1 86 ? -1.365 2.496 -12.522 1.00 95.75 86 ARG A CA 1
ATOM 648 C C . ARG A 1 86 ? -1.817 2.261 -13.966 1.00 95.75 86 ARG A C 1
ATOM 650 O O . ARG A 1 86 ? -2.974 1.916 -14.174 1.00 95.75 86 ARG A O 1
ATOM 657 N N . TRP A 1 87 ? -0.944 2.455 -14.952 1.00 96.25 87 TRP A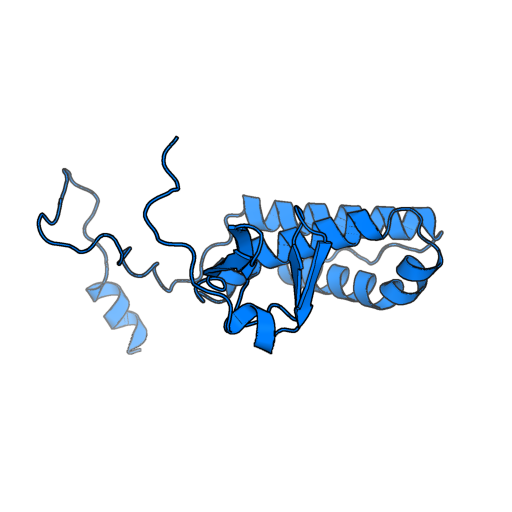 N 1
ATOM 658 C CA . TRP A 1 87 ? -1.281 2.236 -16.364 1.00 96.25 87 TRP A CA 1
ATOM 659 C C . TRP A 1 87 ? -1.445 0.762 -16.734 1.00 96.25 87 TRP A C 1
ATOM 661 O O . TRP A 1 87 ? -2.186 0.456 -17.663 1.00 96.25 87 TRP A O 1
ATOM 671 N N . ARG A 1 88 ? -0.792 -0.148 -16.009 1.00 95.25 88 ARG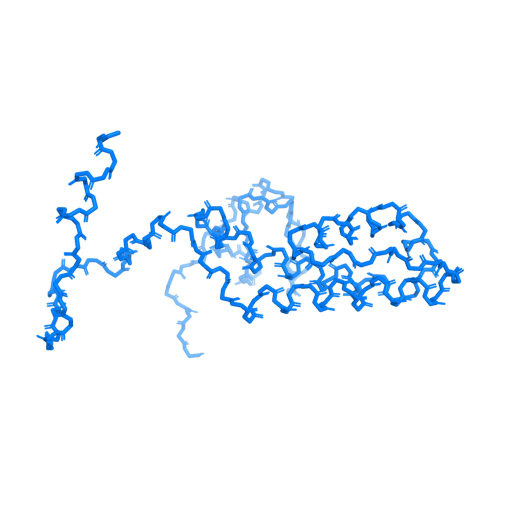 A N 1
ATOM 672 C CA . ARG A 1 88 ? -0.898 -1.600 -16.222 1.00 95.25 88 ARG A CA 1
ATOM 673 C C . ARG A 1 88 ? -1.934 -2.282 -15.333 1.00 95.25 88 ARG A C 1
ATOM 675 O O . ARG A 1 88 ? -2.126 -3.484 -15.459 1.00 95.25 88 ARG A O 1
ATOM 682 N N . LEU A 1 89 ? -2.622 -1.529 -14.475 1.00 95.12 89 LEU A N 1
ATOM 683 C CA . LEU A 1 89 ? -3.550 -2.081 -13.491 1.00 95.12 89 LEU A CA 1
ATOM 684 C C . LEU A 1 89 ? -4.696 -2.877 -14.129 1.00 95.12 89 LEU A C 1
ATOM 686 O O . LEU A 1 89 ? -5.040 -3.937 -13.624 1.00 95.12 89 LEU A O 1
ATOM 690 N N . ASP A 1 90 ? -5.265 -2.383 -15.230 1.00 95.12 90 ASP A N 1
ATOM 691 C CA . ASP A 1 90 ? -6.369 -3.057 -15.928 1.00 95.12 90 ASP A CA 1
ATOM 692 C C . ASP A 1 90 ? -5.948 -4.443 -16.442 1.00 95.12 90 ASP A C 1
ATOM 694 O O . ASP A 1 90 ? -6.587 -5.451 -16.147 1.00 95.12 90 ASP A O 1
ATOM 698 N N . TRP A 1 91 ? -4.786 -4.503 -17.100 1.00 95.38 91 TRP A N 1
ATOM 699 C CA . TRP A 1 91 ? -4.178 -5.760 -17.528 1.00 95.38 91 TRP A CA 1
ATOM 700 C C . TRP A 1 91 ? -3.870 -6.680 -16.339 1.00 95.38 91 TRP A C 1
ATOM 702 O O . TRP A 1 91 ? -4.237 -7.853 -16.367 1.00 95.38 91 TRP A O 1
ATOM 712 N N . ALA A 1 92 ? -3.246 -6.156 -15.279 1.00 94.38 92 ALA A N 1
ATOM 713 C CA . ALA A 1 92 ? -2.858 -6.958 -14.122 1.00 94.38 92 ALA A CA 1
ATOM 714 C C . ALA A 1 92 ? -4.083 -7.594 -13.445 1.00 94.38 92 ALA A C 1
ATOM 716 O O . ALA A 1 92 ? -4.062 -8.774 -13.110 1.00 94.38 92 ALA A O 1
ATOM 717 N N . CYS A 1 93 ? -5.181 -6.848 -13.312 1.00 95.19 93 CYS A N 1
ATOM 718 C CA . CYS A 1 93 ? -6.434 -7.362 -12.762 1.00 95.19 93 CYS A CA 1
ATOM 719 C C . CYS A 1 93 ? -7.078 -8.461 -13.624 1.00 95.19 93 CYS A C 1
ATOM 721 O O . CYS A 1 93 ? -7.799 -9.294 -13.081 1.00 95.19 93 CYS A O 1
ATOM 723 N N . GLY A 1 94 ? -6.852 -8.455 -14.941 1.00 95.19 94 GLY A N 1
ATOM 724 C CA . GLY A 1 94 ? -7.428 -9.438 -15.862 1.00 95.19 94 GLY A CA 1
ATOM 725 C C . GLY A 1 94 ? -6.565 -10.680 -16.099 1.00 95.19 94 GLY A C 1
ATOM 726 O O . GLY A 1 94 ? -7.112 -11.745 -16.365 1.00 95.19 94 GLY A O 1
ATOM 727 N N . MET A 1 95 ? -5.238 -10.548 -16.024 1.00 92.62 95 MET A N 1
ATOM 728 C CA . MET A 1 95 ? -4.302 -11.555 -16.545 1.00 92.62 95 MET A CA 1
ATOM 729 C C . MET A 1 95 ? -3.250 -12.036 -15.540 1.00 92.62 95 MET A C 1
ATOM 731 O O . MET A 1 95 ? -2.650 -13.083 -15.763 1.00 92.62 95 MET A O 1
ATOM 735 N N . HIS A 1 96 ? -2.984 -11.296 -14.460 1.00 93.81 96 HIS A N 1
ATOM 736 C CA . HIS A 1 96 ? -1.868 -11.598 -13.563 1.00 93.81 96 HIS A CA 1
ATOM 737 C C . HIS A 1 96 ? -2.322 -12.421 -12.349 1.00 93.81 96 HIS A C 1
ATOM 739 O O . HIS A 1 96 ? -2.991 -11.904 -11.451 1.00 93.81 96 HIS A O 1
ATOM 745 N N . GLU A 1 97 ? -1.900 -13.687 -12.276 1.00 90.38 97 GLU A N 1
ATOM 746 C CA . GLU A 1 97 ? -2.322 -14.641 -11.234 1.00 90.38 97 GLU A CA 1
ATOM 747 C C . GLU A 1 97 ? -2.006 -14.162 -9.800 1.00 90.38 97 GLU A C 1
ATOM 749 O O . GLU A 1 97 ? -2.757 -14.446 -8.870 1.00 90.38 97 GLU A O 1
ATOM 754 N N . GLY A 1 98 ? -0.945 -13.364 -9.622 1.00 89.62 98 GLY A N 1
ATOM 755 C CA . GLY A 1 98 ? -0.508 -12.819 -8.327 1.00 89.62 98 GLY A CA 1
ATOM 756 C C . GLY A 1 98 ? -0.940 -11.378 -8.017 1.00 89.62 98 GLY A C 1
ATOM 757 O O . GLY A 1 98 ? -0.416 -10.777 -7.081 1.00 89.62 98 GLY A O 1
ATOM 758 N N . VAL A 1 99 ? -1.857 -10.770 -8.785 1.00 92.94 99 VAL A N 1
ATOM 759 C CA . VAL A 1 99 ? -2.154 -9.323 -8.652 1.00 92.94 99 VAL A CA 1
ATOM 760 C C . VAL A 1 99 ? -2.633 -8.937 -7.246 1.00 92.94 99 VAL A C 1
ATOM 762 O O . VAL A 1 99 ? -2.335 -7.846 -6.756 1.00 92.94 99 VAL A O 1
ATOM 765 N N . GLY A 1 100 ? -3.337 -9.847 -6.565 1.00 90.19 100 GLY A N 1
ATOM 766 C CA . GLY A 1 100 ? -3.823 -9.641 -5.201 1.00 90.19 100 GLY A CA 1
ATOM 767 C C . GLY A 1 100 ? -2.696 -9.388 -4.198 1.00 90.19 100 GLY A C 1
ATOM 768 O O . GLY A 1 100 ? -2.809 -8.478 -3.372 1.00 90.19 100 GLY A O 1
ATOM 769 N N . ASP A 1 101 ? -1.588 -10.120 -4.312 1.00 91.75 101 ASP A N 1
ATOM 770 C CA . ASP A 1 101 ? -0.437 -9.985 -3.418 1.00 91.75 101 ASP A CA 1
ATOM 771 C C . ASP A 1 101 ? 0.294 -8.662 -3.657 1.00 91.75 101 ASP A C 1
ATOM 773 O O . ASP A 1 101 ? 0.611 -7.946 -2.699 1.00 91.75 101 ASP A O 1
ATOM 777 N N . SER A 1 102 ? 0.478 -8.269 -4.924 1.00 90.94 102 SER A N 1
ATOM 778 C CA . SER A 1 102 ? 1.062 -6.968 -5.274 1.00 90.94 102 SER A CA 1
ATOM 779 C C . SER A 1 102 ? 0.197 -5.817 -4.742 1.00 90.94 102 SER A C 1
ATOM 781 O O . SER A 1 102 ? 0.703 -4.887 -4.110 1.00 90.94 102 SER A O 1
ATOM 783 N N . LEU A 1 103 ? -1.128 -5.886 -4.920 1.00 91.50 103 LEU A N 1
ATOM 784 C CA . LEU A 1 103 ? -2.063 -4.875 -4.412 1.00 91.50 103 LEU A CA 1
ATOM 785 C C . LEU A 1 103 ? -2.090 -4.823 -2.882 1.00 91.50 103 LEU A C 1
ATOM 787 O O . LEU A 1 103 ? -2.184 -3.734 -2.301 1.00 91.50 103 LEU A O 1
ATOM 791 N N . HIS A 1 104 ? -1.974 -5.972 -2.216 1.00 88.69 104 HIS A N 1
ATOM 792 C CA . HIS A 1 104 ? -1.866 -6.040 -0.764 1.00 88.69 104 HIS A CA 1
ATOM 793 C C . HIS A 1 104 ? -0.569 -5.384 -0.274 1.00 88.69 104 HIS A C 1
ATOM 795 O O . HIS A 1 104 ? -0.599 -4.565 0.651 1.00 88.69 104 HIS A O 1
ATOM 801 N N . ALA A 1 105 ? 0.559 -5.673 -0.928 1.00 88.94 105 ALA A N 1
ATOM 802 C CA . ALA A 1 105 ? 1.849 -5.066 -0.625 1.00 88.94 105 ALA A CA 1
ATOM 803 C C . ALA A 1 105 ? 1.815 -3.539 -0.803 1.00 88.94 105 ALA A C 1
ATOM 805 O O . ALA A 1 105 ? 2.188 -2.812 0.121 1.00 88.94 105 ALA A O 1
ATOM 806 N N . ILE A 1 106 ? 1.292 -3.043 -1.929 1.00 90.50 106 ILE A N 1
ATOM 807 C CA . ILE A 1 106 ? 1.147 -1.603 -2.207 1.00 90.50 106 ILE A CA 1
ATOM 808 C C . ILE A 1 106 ? 0.235 -0.936 -1.170 1.00 90.50 106 ILE A C 1
ATOM 810 O O . ILE A 1 106 ? 0.579 0.108 -0.615 1.00 90.50 106 ILE A O 1
ATOM 814 N N . SER A 1 107 ? -0.901 -1.558 -0.846 1.00 87.81 107 SER A N 1
ATOM 815 C CA . SER A 1 107 ? -1.835 -1.044 0.164 1.00 87.81 107 SER A CA 1
ATOM 816 C C . SER A 1 107 ? -1.191 -0.946 1.546 1.00 87.81 107 SER A C 1
ATOM 818 O O . SER A 1 107 ? -1.404 0.030 2.271 1.00 87.81 107 SER A O 1
ATOM 820 N N . ARG A 1 108 ? -0.381 -1.941 1.922 1.00 86.06 108 ARG A N 1
ATOM 821 C CA . ARG A 1 108 ? 0.369 -1.940 3.181 1.00 86.06 108 ARG A CA 1
ATOM 822 C C . ARG A 1 108 ? 1.386 -0.801 3.216 1.00 86.06 108 ARG A C 1
ATOM 824 O O . ARG A 1 108 ? 1.425 -0.081 4.211 1.00 86.06 108 ARG A O 1
ATOM 831 N N . LEU A 1 109 ? 2.150 -0.604 2.140 1.00 87.06 109 LEU A N 1
ATOM 832 C CA . LEU A 1 109 ? 3.119 0.493 2.029 1.00 87.06 109 LEU A CA 1
ATOM 833 C C . LEU A 1 109 ? 2.437 1.853 2.140 1.00 87.06 109 LEU A C 1
ATOM 835 O O . LEU A 1 109 ? 2.884 2.692 2.914 1.00 87.06 109 LEU A O 1
ATOM 839 N N . TYR A 1 110 ? 1.322 2.052 1.434 1.00 85.38 110 TYR A N 1
ATOM 840 C CA . TYR A 1 110 ? 0.552 3.291 1.513 1.00 85.38 110 TYR A CA 1
ATOM 841 C C . TYR A 1 110 ? 0.117 3.599 2.949 1.00 85.38 110 TYR A C 1
ATOM 843 O O . TYR A 1 110 ? 0.316 4.707 3.432 1.00 85.38 110 TYR A O 1
ATOM 851 N N . ARG A 1 111 ? -0.415 2.615 3.685 1.00 80.69 111 ARG A N 1
ATOM 852 C CA . ARG A 1 111 ? -0.810 2.819 5.091 1.00 80.69 111 ARG A CA 1
ATOM 853 C C . ARG A 1 111 ? 0.378 3.145 5.997 1.00 80.69 111 ARG A C 1
ATOM 855 O O . ARG A 1 111 ? 0.225 3.924 6.934 1.00 80.69 111 ARG A O 1
ATOM 862 N N . GLN A 1 112 ? 1.541 2.553 5.726 1.00 76.88 112 GLN A N 1
ATOM 863 C CA . GLN A 1 112 ? 2.770 2.807 6.480 1.00 76.88 112 GLN A CA 1
ATOM 864 C C . GLN A 1 112 ? 3.339 4.204 6.218 1.00 76.88 112 GLN A C 1
ATOM 866 O O . GLN A 1 112 ? 3.895 4.799 7.136 1.00 76.88 112 GLN A O 1
ATOM 871 N N . THR A 1 113 ? 3.192 4.742 5.005 1.00 76.38 113 THR A N 1
ATOM 872 C CA . THR A 1 113 ? 3.762 6.041 4.616 1.00 76.38 113 THR A CA 1
ATOM 873 C C . THR A 1 113 ? 2.789 7.206 4.755 1.00 76.38 113 THR A C 1
ATOM 875 O O . THR A 1 113 ? 3.231 8.317 5.034 1.00 76.38 113 THR A O 1
ATOM 878 N N . TYR A 1 114 ? 1.479 6.976 4.632 1.00 76.00 114 TYR A N 1
ATOM 879 C CA . TYR A 1 114 ? 0.465 8.033 4.643 1.00 76.00 114 TYR A CA 1
ATOM 880 C C . TYR A 1 114 ? 0.441 8.816 5.960 1.00 76.0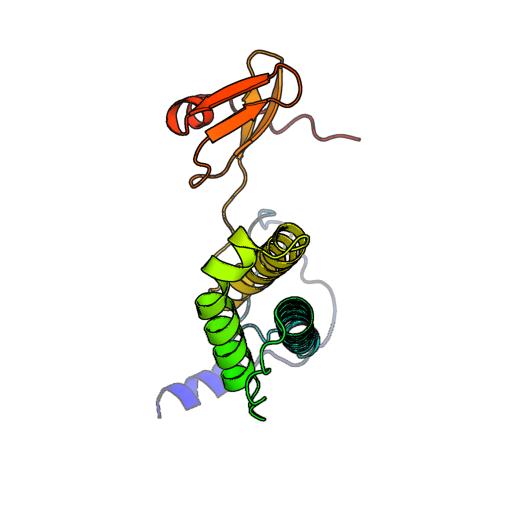0 114 TYR A C 1
ATOM 882 O O . TYR A 1 114 ? 0.522 10.043 5.943 1.00 76.00 114 TYR A O 1
ATOM 890 N N . ALA A 1 115 ? 0.367 8.127 7.104 1.00 67.50 115 ALA A N 1
ATOM 891 C CA . ALA A 1 115 ? 0.295 8.792 8.408 1.00 67.50 115 ALA A CA 1
ATOM 892 C C . ALA A 1 115 ? 1.580 9.585 8.750 1.00 67.50 115 ALA A C 1
ATOM 894 O O . ALA A 1 115 ? 1.463 10.730 9.187 1.00 67.50 115 ALA A O 1
ATOM 895 N N . PRO A 1 116 ? 2.803 9.062 8.504 1.00 68.06 116 PRO A N 1
ATOM 896 C CA . PRO A 1 116 ? 4.023 9.863 8.628 1.00 68.06 116 PRO A CA 1
ATOM 897 C C . PRO A 1 116 ? 4.098 11.047 7.656 1.00 68.06 116 PRO A C 1
ATOM 899 O O . PRO A 1 116 ? 4.504 12.132 8.061 1.00 68.06 116 PRO A O 1
ATOM 902 N N . ALA A 1 117 ? 3.715 10.859 6.388 1.00 69.12 117 ALA A N 1
ATOM 903 C CA . ALA A 1 117 ? 3.876 11.878 5.349 1.00 69.12 117 ALA A CA 1
ATOM 904 C C . ALA A 1 117 ? 2.906 13.058 5.500 1.00 69.12 117 ALA A C 1
ATOM 906 O O . ALA A 1 117 ? 3.265 14.193 5.200 1.00 69.12 117 ALA A O 1
ATOM 907 N N . THR A 1 118 ? 1.680 12.797 5.955 1.00 69.00 118 THR A N 1
ATOM 908 C CA . THR A 1 118 ? 0.648 13.832 6.130 1.00 69.00 118 THR A CA 1
ATOM 909 C C . THR A 1 118 ? 0.701 14.497 7.502 1.00 69.00 118 THR A C 1
ATOM 911 O O . THR A 1 118 ? 0.106 15.553 7.695 1.00 69.00 118 THR A O 1
ATOM 914 N N . GLY A 1 119 ? 1.377 13.882 8.480 1.00 64.44 119 GLY A N 1
ATOM 915 C CA . GLY A 1 119 ? 1.289 14.286 9.885 1.00 64.44 119 GLY A CA 1
ATOM 916 C C . GLY A 1 119 ? -0.106 14.070 10.489 1.00 64.44 119 GLY A C 1
ATOM 917 O O . GLY A 1 119 ? -0.323 14.362 11.668 1.00 64.44 119 GLY A O 1
ATOM 918 N N . GLU A 1 120 ? -1.057 13.542 9.714 1.00 63.69 120 GLU A N 1
ATOM 919 C CA . GLU A 1 120 ? -2.392 13.221 10.182 1.00 63.69 120 GLU A CA 1
ATOM 920 C C . GLU A 1 120 ? -2.336 11.942 11.011 1.00 63.69 120 GLU A C 1
ATOM 922 O O . GLU A 1 120 ? -1.722 10.931 10.652 1.00 63.69 120 GLU A O 1
ATOM 927 N N . ARG A 1 121 ? -3.020 11.960 12.156 1.00 61.25 121 ARG A N 1
ATOM 928 C CA . ARG A 1 121 ? -3.208 10.737 12.928 1.00 61.25 121 ARG A CA 1
ATOM 929 C C . ARG A 1 121 ? -4.021 9.774 12.066 1.00 61.25 121 ARG A C 1
ATOM 931 O O . ARG A 1 121 ? -5.161 10.085 11.734 1.00 61.25 121 ARG A O 1
ATOM 938 N N . GLY A 1 122 ? -3.441 8.609 11.762 1.00 64.56 122 GLY A N 1
ATOM 939 C CA . GLY A 1 122 ? -4.130 7.535 11.050 1.00 64.56 122 GLY A CA 1
ATOM 940 C C . GLY A 1 122 ? -5.524 7.280 11.625 1.00 64.56 122 GLY A C 1
ATOM 941 O O . GLY A 1 122 ? -5.762 7.466 12.827 1.00 64.56 122 GLY A O 1
ATOM 942 N N . GLU A 1 123 ? -6.449 6.905 10.746 1.00 70.31 123 GLU A N 1
ATOM 943 C CA . GLU A 1 123 ? -7.861 6.818 11.082 1.00 70.31 123 GLU A CA 1
ATOM 944 C C . GLU A 1 123 ? -8.092 5.944 12.322 1.00 70.31 123 GLU A C 1
ATOM 946 O O . GLU A 1 123 ? -7.563 4.837 12.451 1.00 70.31 123 GLU A O 1
ATOM 951 N N . ARG A 1 124 ? -8.854 6.466 13.288 1.00 78.44 124 ARG A N 1
ATOM 952 C CA . ARG A 1 124 ? -9.064 5.763 14.552 1.00 78.44 124 ARG A CA 1
ATOM 953 C C . ARG A 1 124 ? -9.992 4.576 14.334 1.00 78.44 124 ARG A C 1
ATOM 955 O O . ARG A 1 124 ? -11.147 4.750 13.956 1.00 78.44 124 ARG A O 1
ATOM 962 N N . HIS A 1 125 ? -9.497 3.388 14.661 1.00 85.19 125 HIS A N 1
ATOM 963 C CA . HIS A 1 125 ? -10.331 2.202 14.777 1.00 85.19 125 HIS A CA 1
ATOM 964 C C . HIS A 1 125 ? -11.205 2.292 16.032 1.00 85.19 125 HIS A C 1
ATOM 966 O O . HIS A 1 125 ? -10.729 2.579 17.135 1.00 85.19 125 HIS A O 1
ATOM 972 N N . VAL A 1 126 ? -12.492 2.029 15.850 1.00 86.75 126 VAL A N 1
ATOM 973 C CA . VAL A 1 126 ? -13.523 1.963 16.877 1.00 86.75 126 VAL A CA 1
ATOM 974 C C . VAL A 1 126 ? -13.953 0.506 17.000 1.00 86.75 126 VAL A C 1
ATOM 976 O O . VAL A 1 126 ? -14.351 -0.122 16.021 1.00 86.75 126 VAL A O 1
ATOM 979 N N . ALA A 1 127 ? -13.845 -0.044 18.207 1.00 91.56 127 ALA A N 1
ATOM 980 C CA . ALA A 1 127 ? -14.333 -1.382 18.503 1.00 91.56 127 ALA A CA 1
ATOM 981 C C . ALA A 1 127 ? -15.844 -1.325 18.763 1.00 91.56 127 ALA A C 1
ATOM 983 O O . ALA A 1 127 ? -16.289 -0.667 19.707 1.00 91.56 127 ALA A O 1
ATOM 984 N N . VAL A 1 128 ? -16.630 -2.025 17.950 1.00 92.56 128 VAL A N 1
ATOM 985 C CA . VAL A 1 128 ? -18.085 -2.166 18.107 1.00 92.56 128 VAL A CA 1
ATOM 986 C C . VAL A 1 128 ? -18.450 -3.629 18.349 1.00 92.56 128 VAL A C 1
ATOM 988 O O . VAL A 1 128 ? -17.729 -4.538 17.938 1.00 92.56 128 VAL A O 1
ATOM 991 N N . ARG A 1 129 ? -19.554 -3.886 19.049 1.00 94.1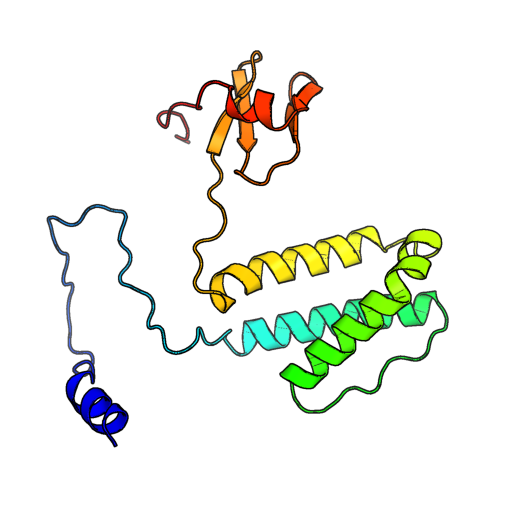2 129 ARG A N 1
ATOM 992 C CA . ARG A 1 129 ? -20.051 -5.235 19.338 1.00 94.12 129 ARG A CA 1
ATOM 993 C C . ARG A 1 129 ? -21.152 -5.619 18.365 1.00 94.12 129 ARG A C 1
ATOM 995 O O . ARG A 1 129 ? -22.168 -4.942 18.249 1.00 94.12 129 ARG A O 1
ATOM 1002 N N . CYS A 1 130 ? -20.964 -6.762 17.724 1.00 93.69 130 CYS A N 1
ATOM 1003 C CA . CYS A 1 130 ? -22.011 -7.468 17.004 1.00 93.69 130 CYS A CA 1
ATOM 1004 C C . CYS A 1 130 ? -23.112 -7.943 17.974 1.00 93.69 130 CYS A C 1
ATOM 1006 O O . CYS A 1 130 ? -22.853 -8.151 19.162 1.00 93.69 130 CYS A O 1
ATOM 1008 N N . HIS A 1 131 ? -24.316 -8.226 17.466 1.00 91.44 131 HIS A N 1
ATOM 1009 C CA . HIS A 1 131 ? -25.379 -8.875 18.250 1.00 91.44 131 HIS A CA 1
ATOM 1010 C C . HIS A 1 131 ? -24.956 -10.251 18.796 1.00 91.44 131 HIS A C 1
ATOM 1012 O O . HIS A 1 131 ? -25.411 -10.663 19.858 1.00 91.44 131 HIS A O 1
ATOM 1018 N N . CYS A 1 132 ? -24.040 -10.950 18.111 1.00 89.81 132 CYS A N 1
ATOM 1019 C CA . CYS A 1 132 ? -23.461 -12.211 18.585 1.00 89.81 132 CYS A CA 1
ATOM 1020 C C . CYS A 1 132 ? -22.363 -12.017 19.646 1.00 89.81 132 CYS A C 1
ATOM 1022 O O . CYS A 1 132 ? -21.705 -12.976 20.031 1.00 89.81 132 CYS A O 1
ATOM 1024 N N . ARG A 1 133 ? -22.161 -10.779 20.121 1.00 90.62 133 ARG A N 1
ATOM 1025 C CA . ARG A 1 133 ? -21.141 -10.348 21.093 1.00 90.62 133 ARG A CA 1
ATOM 1026 C C . ARG A 1 133 ? -19.696 -10.335 20.583 1.00 90.62 133 ARG A C 1
ATOM 1028 O O . ARG A 1 133 ? -18.822 -9.888 21.321 1.00 90.62 133 ARG A O 1
ATOM 1035 N N . ALA A 1 134 ? -19.439 -10.733 19.337 1.00 90.56 134 ALA A N 1
ATOM 1036 C CA . ALA A 1 134 ? -18.125 -10.575 18.716 1.00 90.56 134 ALA A CA 1
ATOM 1037 C C . ALA A 1 134 ? -17.742 -9.094 18.547 1.00 90.56 134 ALA A C 1
ATOM 1039 O O . ALA A 1 134 ? -18.607 -8.240 18.326 1.00 90.56 134 ALA A O 1
ATOM 1040 N N . VAL A 1 135 ? -16.443 -8.798 18.619 1.00 91.94 135 VAL A N 1
ATOM 1041 C CA . VAL A 1 135 ? -15.904 -7.449 18.406 1.00 91.94 135 VAL A CA 1
ATOM 1042 C C . VAL A 1 135 ? -15.568 -7.255 16.930 1.00 91.94 135 VAL A C 1
ATOM 1044 O O . VAL A 1 135 ? -14.880 -8.074 16.326 1.00 91.94 135 VAL A O 1
ATOM 1047 N N . LEU A 1 136 ? -16.045 -6.154 16.361 1.00 90.62 136 LEU A N 1
ATOM 1048 C CA . LEU A 1 136 ? -15.704 -5.684 15.025 1.00 90.62 136 LEU A CA 1
ATOM 1049 C C . LEU A 1 136 ? -14.872 -4.409 15.160 1.00 90.62 136 LEU A C 1
ATOM 1051 O O . LEU A 1 136 ? -15.191 -3.537 15.969 1.00 90.62 136 LEU A O 1
ATOM 1055 N N . TRP A 1 137 ? -13.840 -4.278 14.336 1.00 90.00 137 TRP A N 1
ATOM 1056 C CA . TRP A 1 137 ? -13.055 -3.053 14.234 1.00 90.00 137 TRP A CA 1
ATOM 1057 C C . TRP A 1 137 ? -13.522 -2.266 13.018 1.00 90.00 137 TRP A C 1
ATOM 1059 O O . TRP A 1 137 ? -13.365 -2.724 11.888 1.00 90.00 137 TRP A O 1
ATOM 1069 N N . VAL A 1 138 ? -14.097 -1.090 13.249 1.00 90.31 138 VAL A N 1
ATOM 1070 C CA . VAL A 1 138 ? -14.606 -0.209 12.191 1.00 90.31 138 VAL A CA 1
ATOM 1071 C C . VAL A 1 138 ? -13.930 1.153 12.265 1.00 90.31 138 VAL A C 1
ATOM 1073 O O . VAL A 1 138 ? -13.481 1.587 13.320 1.00 90.31 138 VAL A O 1
ATOM 1076 N N . THR A 1 139 ? -13.835 1.831 11.135 1.00 88.06 139 THR A N 1
ATOM 1077 C CA . THR A 1 139 ? -13.349 3.207 11.001 1.00 88.06 139 THR A CA 1
ATOM 1078 C C . THR A 1 139 ? -14.462 4.094 10.433 1.00 88.06 139 THR A C 1
ATOM 1080 O O . THR A 1 139 ? -15.489 3.588 9.976 1.00 88.06 139 THR A O 1
ATOM 1083 N N . VAL A 1 140 ? -14.286 5.418 10.429 1.00 83.12 140 VAL A N 1
ATOM 1084 C CA . VAL A 1 140 ? -15.272 6.368 9.865 1.00 83.12 140 VAL A CA 1
ATOM 1085 C C . VAL A 1 140 ? -15.482 6.144 8.355 1.00 83.12 140 VAL A C 1
ATOM 1087 O O . VAL A 1 140 ? -16.582 6.374 7.828 1.00 83.12 140 VAL A O 1
ATOM 1090 N N . SER A 1 141 ? -14.441 5.668 7.675 1.00 81.62 141 SER A N 1
ATOM 1091 C CA . SER A 1 141 ? -14.378 5.339 6.255 1.00 81.62 141 SER A CA 1
ATOM 1092 C C . SER A 1 141 ? -14.784 3.899 5.935 1.00 81.62 141 SER A C 1
ATOM 1094 O O . SER A 1 141 ? -14.924 3.568 4.760 1.00 81.62 141 SER A O 1
ATOM 1096 N N . THR A 1 142 ? -15.010 3.039 6.938 1.00 82.62 142 THR A N 1
ATOM 1097 C CA . THR A 1 142 ? -15.377 1.635 6.705 1.00 82.62 142 THR A CA 1
ATOM 1098 C C . THR A 1 142 ? -16.712 1.561 5.943 1.00 82.62 142 THR A C 1
ATOM 1100 O O . THR A 1 142 ? -17.740 1.987 6.477 1.00 82.62 142 THR A O 1
ATOM 1103 N N . PRO A 1 143 ? -16.736 1.032 4.700 1.00 82.69 143 PRO A N 1
ATOM 1104 C CA . PRO A 1 143 ? -17.942 1.020 3.862 1.00 82.69 143 PRO A CA 1
ATOM 1105 C C . PRO A 1 143 ? -19.005 0.033 4.370 1.00 82.69 143 PRO A C 1
ATOM 1107 O O . PRO A 1 143 ? -20.202 0.216 4.153 1.00 82.69 143 PRO A O 1
ATOM 1110 N N . GLY A 1 144 ? -18.567 -0.998 5.085 1.00 88.31 144 GLY A N 1
ATOM 1111 C CA . GLY A 1 144 ? -19.398 -2.004 5.726 1.00 88.31 144 GLY A CA 1
ATOM 1112 C C . GLY A 1 144 ? -18.522 -2.969 6.515 1.00 88.31 144 GLY A C 1
ATOM 1113 O O . GLY A 1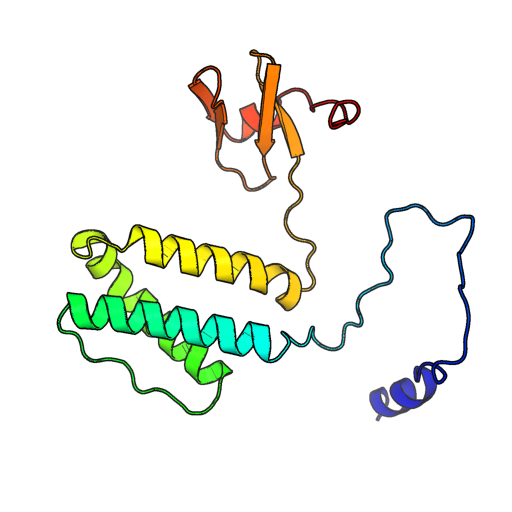 144 ? -17.307 -3.019 6.317 1.00 88.31 144 GLY A O 1
ATOM 1114 N N . ALA A 1 145 ? -19.127 -3.720 7.426 1.00 90.88 145 ALA A N 1
ATOM 1115 C CA . ALA A 1 145 ? -18.422 -4.673 8.274 1.00 90.88 145 ALA A CA 1
ATOM 1116 C C . ALA A 1 145 ? -19.138 -6.022 8.252 1.00 90.88 145 ALA A C 1
ATOM 1118 O O . ALA A 1 145 ? -20.360 -6.081 8.344 1.00 90.88 145 ALA A O 1
ATOM 1119 N N . THR A 1 146 ? -18.379 -7.111 8.147 1.00 93.88 146 THR A N 1
ATOM 1120 C CA . THR A 1 146 ? -18.922 -8.471 8.256 1.00 93.88 146 THR A CA 1
ATOM 1121 C C . THR A 1 146 ? -18.385 -9.118 9.521 1.00 93.88 146 THR A C 1
ATOM 1123 O O . THR A 1 146 ? -17.179 -9.109 9.766 1.00 93.88 146 THR A O 1
ATOM 1126 N N . CYS A 1 147 ? -19.273 -9.668 10.345 1.00 93.25 147 CYS A N 1
ATOM 1127 C CA . CYS A 1 147 ? -18.883 -10.389 11.546 1.00 93.25 147 CYS A CA 1
ATOM 1128 C C . CYS A 1 147 ? -18.295 -11.755 11.188 1.00 93.25 147 CYS A C 1
ATOM 1130 O O . CYS A 1 147 ? -18.993 -12.598 10.633 1.00 93.25 147 CYS A O 1
ATOM 1132 N N . ALA A 1 148 ? -17.043 -12.000 11.579 1.00 90.31 148 ALA A N 1
ATOM 1133 C CA . ALA A 1 148 ? -16.378 -13.283 11.357 1.00 90.31 148 ALA A CA 1
ATOM 1134 C C . ALA A 1 148 ? -17.014 -14.453 12.138 1.00 90.31 148 ALA A C 1
ATOM 1136 O O . ALA A 1 148 ? -16.864 -15.599 11.738 1.00 90.31 148 ALA A O 1
ATOM 1137 N N . THR A 1 149 ? -17.729 -14.179 13.237 1.00 91.62 149 THR A N 1
ATOM 1138 C CA . THR A 1 149 ? -18.322 -15.222 14.094 1.00 91.62 149 THR A CA 1
ATOM 1139 C C . THR A 1 149 ? -19.712 -15.656 13.634 1.00 91.62 149 THR A C 1
ATOM 1141 O O . THR A 1 149 ? -19.995 -16.845 13.595 1.00 91.62 149 THR A O 1
ATOM 1144 N N . CYS A 1 150 ? -20.598 -14.710 13.307 1.00 92.44 150 CYS A N 1
ATOM 1145 C CA . CYS A 1 150 ? -21.991 -15.020 12.951 1.00 92.44 150 CYS A CA 1
ATOM 1146 C C . CYS A 1 150 ? -22.346 -14.735 11.486 1.00 92.44 150 CYS A C 1
ATOM 1148 O O . CYS A 1 150 ? -23.489 -14.939 11.091 1.00 92.44 150 CYS A O 1
ATOM 1150 N N . GLY A 1 151 ? -21.407 -14.220 10.686 1.00 92.50 151 GLY A N 1
ATOM 1151 C CA . GLY A 1 151 ? -21.623 -13.910 9.271 1.00 92.50 151 GLY A CA 1
ATOM 1152 C C . GLY A 1 151 ? -22.498 -12.682 8.994 1.00 92.50 151 GLY A C 1
ATOM 1153 O O . GLY A 1 151 ? -22.694 -12.336 7.830 1.00 92.50 151 GLY A O 1
ATOM 1154 N N . ALA A 1 152 ? -23.010 -11.999 10.025 1.00 93.12 152 ALA A N 1
ATOM 1155 C CA . ALA A 1 152 ? -23.842 -10.811 9.853 1.00 93.12 152 ALA A CA 1
ATOM 1156 C C . ALA A 1 152 ? -23.090 -9.707 9.095 1.00 93.12 152 ALA A C 1
ATOM 1158 O O . ALA A 1 152 ? -21.947 -9.380 9.431 1.00 93.12 152 ALA A O 1
ATOM 1159 N N . ARG A 1 153 ? -23.747 -9.131 8.086 1.00 95.06 153 ARG A N 1
ATOM 1160 C CA . ARG A 1 153 ? -23.239 -8.012 7.287 1.00 95.06 153 ARG A CA 1
ATOM 1161 C C . ARG A 1 153 ? -23.914 -6.729 7.742 1.00 95.06 153 ARG A C 1
ATOM 1163 O O . ARG A 1 153 ? -25.134 -6.682 7.831 1.00 95.06 153 ARG A O 1
ATOM 1170 N N . TYR A 1 154 ? -23.109 -5.709 7.994 1.00 93.19 154 TYR A N 1
ATOM 1171 C CA . TYR A 1 154 ? -23.547 -4.378 8.378 1.00 93.19 154 TYR A CA 1
ATOM 1172 C C . TYR A 1 154 ? -23.138 -3.386 7.300 1.00 93.19 154 TYR A C 1
ATOM 1174 O O . TYR A 1 154 ? -21.954 -3.288 6.960 1.00 93.19 154 TYR A O 1
ATOM 1182 N N . GLY A 1 155 ? -24.092 -2.609 6.796 1.00 91.69 155 GLY A N 1
ATOM 1183 C CA . GLY A 1 155 ? -23.773 -1.406 6.034 1.00 91.69 155 GLY A CA 1
ATOM 1184 C C . GLY A 1 155 ? -23.069 -0.371 6.918 1.00 91.69 155 GLY A C 1
ATOM 1185 O O . GLY A 1 155 ? -23.156 -0.423 8.146 1.00 91.69 155 GLY A O 1
ATOM 1186 N N . ARG A 1 156 ? -22.393 0.617 6.319 1.00 90.62 156 ARG A N 1
ATOM 1187 C CA . ARG A 1 156 ? -21.688 1.690 7.053 1.00 90.62 156 ARG A CA 1
ATOM 1188 C C . ARG A 1 156 ? -22.507 2.297 8.198 1.00 90.62 156 ARG A C 1
ATOM 1190 O O . ARG A 1 156 ? -22.020 2.404 9.319 1.00 90.62 156 ARG A O 1
ATOM 1197 N N . GLN A 1 157 ? -23.749 2.706 7.922 1.00 90.75 157 GLN A N 1
ATOM 1198 C CA . GLN A 1 157 ? -24.601 3.341 8.934 1.00 90.75 157 GLN A CA 1
ATOM 1199 C C . GLN A 1 157 ? -25.001 2.378 10.056 1.00 90.75 157 GLN A C 1
ATOM 1201 O O . GLN A 1 157 ? -25.126 2.799 11.201 1.00 90.75 157 GLN A O 1
ATOM 1206 N N . GLU A 1 158 ? -25.204 1.101 9.742 1.00 89.88 158 GLU A N 1
ATOM 1207 C CA . GLU A 1 158 ? -25.568 0.075 10.721 1.00 89.88 158 GLU A CA 1
ATOM 1208 C C . GLU A 1 158 ? -24.383 -0.249 11.625 1.00 89.88 158 GLU A C 1
ATOM 1210 O O . GLU A 1 158 ? -24.532 -0.289 12.842 1.00 89.88 158 GLU A O 1
ATOM 1215 N N . ALA A 1 159 ? -23.188 -0.373 11.042 1.00 89.75 159 ALA A N 1
ATOM 1216 C CA . ALA A 1 159 ? -21.952 -0.618 11.771 1.00 89.75 159 ALA A CA 1
ATOM 1217 C C . ALA A 1 159 ? -21.649 0.499 12.788 1.00 89.75 159 ALA A C 1
ATOM 1219 O O . ALA A 1 159 ? -21.218 0.214 13.901 1.00 89.75 159 ALA A O 1
ATOM 1220 N N . MET A 1 160 ? -21.938 1.759 12.441 1.00 88.56 160 MET A N 1
ATOM 1221 C CA . MET A 1 160 ? -21.757 2.917 13.332 1.00 88.56 160 MET A CA 1
ATOM 1222 C C . MET A 1 160 ? -22.828 3.028 14.429 1.00 88.56 160 MET A C 1
ATOM 1224 O O . MET A 1 160 ? -22.623 3.746 15.405 1.00 88.56 160 MET A O 1
ATOM 1228 N N . LYS A 1 161 ? -23.963 2.334 14.282 1.00 91.12 161 LYS A N 1
ATOM 1229 C CA . LYS A 1 161 ? -25.028 2.253 15.298 1.00 91.12 161 LYS A CA 1
ATOM 1230 C C . LYS A 1 161 ? -24.835 1.084 16.266 1.00 91.12 161 LYS A C 1
ATOM 1232 O O . LYS A 1 161 ? -25.578 0.984 17.242 1.00 91.12 161 LYS A O 1
ATOM 1237 N N . LEU A 1 162 ? -23.876 0.193 16.007 1.00 91.50 162 LEU A N 1
ATOM 1238 C CA . LEU A 1 162 ? -23.593 -0.924 16.899 1.00 91.50 162 LEU A CA 1
ATOM 1239 C C . LEU A 1 162 ? -23.067 -0.423 18.255 1.00 91.50 162 LEU A C 1
ATOM 1241 O O . LEU A 1 162 ? -22.336 0.570 18.307 1.00 91.50 162 LEU A O 1
ATOM 1245 N N . PRO A 1 163 ? -23.390 -1.117 19.362 1.00 90.69 163 PRO A N 1
ATOM 1246 C CA . PRO A 1 163 ? -22.881 -0.754 20.678 1.00 90.69 163 PRO A CA 1
ATOM 1247 C C . PRO A 1 163 ? -21.352 -0.742 20.692 1.00 90.69 163 PRO A C 1
ATOM 1249 O O . PRO A 1 163 ? -20.719 -1.679 20.207 1.00 90.69 163 PRO A O 1
ATOM 1252 N N . LEU A 1 164 ? -20.744 0.279 21.295 1.00 90.06 164 LEU A N 1
ATOM 1253 C CA . LEU A 1 164 ? -19.297 0.303 21.496 1.00 90.06 164 LEU A CA 1
ATOM 1254 C C . LEU A 1 164 ? -18.875 -0.882 22.373 1.00 90.06 164 LEU A C 1
ATOM 1256 O O . LEU A 1 164 ? -19.493 -1.172 23.401 1.00 90.06 164 LEU A O 1
ATOM 1260 N N . ALA A 1 165 ? -17.800 -1.564 21.989 1.00 85.44 165 ALA A N 1
ATOM 1261 C CA . ALA A 1 165 ? -17.176 -2.525 22.879 1.00 85.44 165 ALA A CA 1
ATOM 1262 C C . ALA A 1 165 ? -16.582 -1.754 24.067 1.00 85.44 165 ALA A C 1
ATOM 1264 O O . ALA A 1 165 ? -15.762 -0.853 23.888 1.00 85.44 165 ALA A O 1
ATOM 1265 N N . GLY A 1 166 ? -17.024 -2.076 25.287 1.00 73.19 166 GLY A N 1
ATOM 1266 C CA . GLY A 1 166 ? -16.475 -1.461 26.494 1.00 73.19 166 GLY A CA 1
ATOM 1267 C C . GLY A 1 166 ? -14.952 -1.613 26.539 1.00 73.19 166 GLY A C 1
ATOM 1268 O O . GLY A 1 166 ? -14.429 -2.684 26.241 1.00 73.19 166 GLY A O 1
ATOM 1269 N N . ARG A 1 167 ? -14.240 -0.548 26.936 1.00 57.59 167 ARG A N 1
ATOM 1270 C CA . ARG A 1 167 ? -12.769 -0.534 27.079 1.00 57.59 167 ARG A CA 1
ATOM 1271 C C . ARG A 1 167 ? -12.229 -1.452 28.191 1.00 57.59 167 ARG A C 1
ATOM 1273 O O . ARG A 1 167 ? -11.019 -1.565 28.335 1.00 57.59 167 ARG A O 1
ATOM 1280 N N . ALA A 1 168 ? -13.099 -2.122 28.944 1.00 46.22 168 ALA A N 1
ATOM 1281 C CA . ALA A 1 168 ? -12.744 -3.152 29.914 1.00 46.22 168 ALA A CA 1
ATOM 1282 C C . ALA A 1 168 ? -12.973 -4.533 29.279 1.00 46.22 168 ALA A C 1
ATOM 1284 O O . ALA A 1 168 ? -14.111 -4.994 29.181 1.00 46.22 168 ALA A O 1
ATOM 1285 N N . GLY A 1 169 ? -11.900 -5.149 28.781 1.00 38.19 169 GLY A N 1
ATOM 1286 C CA . GLY A 1 169 ? -11.965 -6.464 28.134 1.00 38.19 169 GLY A CA 1
ATOM 1287 C C . GLY A 1 169 ? -10.899 -6.749 27.074 1.00 38.19 169 GLY A C 1
ATOM 1288 O O . GLY A 1 169 ? -11.082 -7.672 26.293 1.00 38.19 169 GLY A O 1
ATOM 1289 N N . ILE A 1 170 ? -9.812 -5.973 27.014 1.00 42.34 170 ILE A N 1
ATOM 1290 C CA . ILE A 1 170 ? -8.541 -6.440 26.442 1.00 42.34 170 ILE A CA 1
ATOM 1291 C C . ILE A 1 170 ? -7.605 -6.588 27.640 1.00 42.34 170 ILE A C 1
ATOM 1293 O O . ILE A 1 170 ? -6.851 -5.679 27.978 1.00 42.34 170 ILE A O 1
ATOM 1297 N N . ALA A 1 171 ? -7.774 -7.683 28.370 1.00 33.28 171 ALA A N 1
ATOM 1298 C CA . ALA A 1 171 ? -6.869 -8.107 29.421 1.00 33.28 171 ALA A CA 1
ATOM 1299 C C . ALA A 1 171 ? -6.587 -9.594 29.189 1.00 33.28 171 ALA A C 1
ATOM 1301 O O . ALA A 1 171 ? -7.531 -10.382 29.215 1.00 33.28 171 ALA A O 1
ATOM 1302 N N . ALA A 1 172 ? -5.294 -9.875 28.985 1.00 34.00 172 ALA A N 1
ATOM 1303 C CA . ALA A 1 172 ? -4.627 -11.156 28.733 1.00 34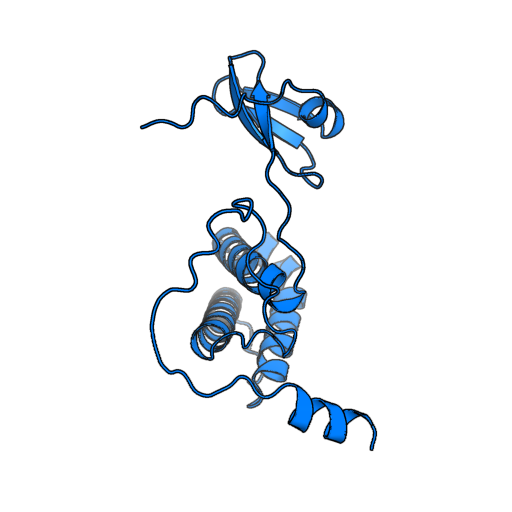.00 172 ALA A CA 1
ATOM 1304 C C . ALA A 1 172 ? -4.927 -11.827 27.382 1.00 34.00 172 ALA A C 1
ATOM 1306 O O . ALA A 1 172 ? -6.012 -12.421 27.214 1.00 34.00 172 ALA A O 1
#

Radius of gyration: 22.85 Å; chains: 1; bounding box: 48×52×59 Å

Organism: NCBI:txid1420899

Foldseek 3Di:
DVVVVVVVVPPDDPDDDDDPPPVDDDPPDDDQDPPPALPCDVVLLVVLLVLLVVLQCLLCVQVVHDGDDQDPDSVVRSVRSVVSCVVCVVVCVVRPPCSVVSVVSNVVSCQVVVCRRVVDDPFDWFWFADPVRDTDTDTLPRQWTADPPPRDIGGNVRRVVGHTDDPPPPDD

Sequence (172 aa):
RLYRQLEDTLAPAPAGGWYVSSLHGTTGSRPPASLTRADLTDGLRSGVTAALVSCVRDWADAGGHEHPDWPAGDDQRVTTLCRWLRWRLDWACGMHEGVGDSLHAISRLYRQTYAPATGERGERHVAVRCHCRAVLWVTVSTPGATCATCGARYGRQEAMKLPLAGRAGIAA